Protein AF-A0A5C3QA42-F1 (afdb_monomer_lite)

Organism: NCBI:txid1884261

Radius of gyration: 14.43 Å; chains: 1; bounding box: 43×26×42 Å

Secondary structure (DSSP, 8-state):
---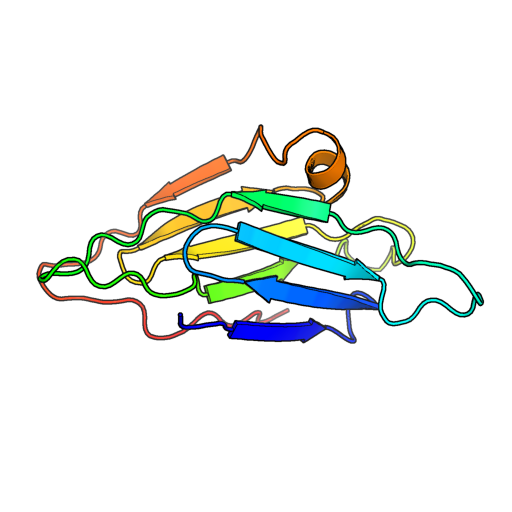EEEEETTTTEEEEE-SSEEEEEESS--SSSPPPEEEEEPPP---TTS--PPPEEEEE--TT-TTSPPEEEEE-TTSEEEEES-GGGGGGTS---EEEE--PPTT----------

InterPro domains:
  IPR015943 WD40/YVTN repeat-like-containing domain superfamily [G3DSA:2.130.10.10] (1-117)

pLDDT: mean 90.5, std 8.99, range [61.47, 98.06]

Sequence (117 aa):
DAFSGEIDAGTGFALVASANTCFVWQHAQAVRGVPTCYIFSCPPSYLSGGQQEPPFHKLVPYGSNRKREPGLVLLSVSGQVRFWDGIGIGLAGGEHYTSSELKLADEELVTGLIRCD

Foldseek 3Di:
DDKDWDQDPVLQKIWMWALFKIWIWRNNDPDDDDTDIFIATADHADDDPPDRGTWAKDWADPPPPSVFATKIWTAHQQFKIWIDRGSPCSVVVHPDTDIDGDPADPPHTDPHDDDDD

Structure (mmCIF, N/CA/C/O backbone):
data_AF-A0A5C3QA42-F1
#
_entry.id   AF-A0A5C3QA42-F1
#
loop_
_atom_site.group_PDB
_atom_site.id
_atom_site.type_symbol
_atom_site.label_atom_id
_atom_site.label_alt_id
_atom_site.label_comp_id
_atom_site.label_asym_id
_atom_site.label_entity_id
_atom_site.label_seq_id
_atom_site.pdbx_PDB_ins_code
_atom_site.Cartn_x
_atom_site.Cartn_y
_atom_site.Cartn_z
_atom_site.occupancy
_atom_site.B_iso_or_equiv
_atom_site.auth_seq_id
_atom_site.auth_comp_id
_atom_site.auth_asym_id
_atom_site.auth_atom_id
_atom_site.pdbx_PDB_model_num
ATOM 1 N N . ASP A 1 1 ? 7.383 1.153 17.162 1.00 63.56 1 ASP A N 1
ATOM 2 C CA . ASP A 1 1 ? 6.798 1.229 15.814 1.00 63.56 1 ASP A CA 1
ATOM 3 C C . ASP A 1 1 ? 6.528 -0.146 15.259 1.00 63.56 1 ASP A C 1
ATOM 5 O O . ASP A 1 1 ? 7.430 -0.978 15.228 1.00 63.56 1 ASP A O 1
ATOM 9 N N . ALA A 1 2 ? 5.272 -0.383 14.887 1.00 89.56 2 ALA A N 1
ATOM 10 C CA . ALA A 1 2 ? 4.846 -1.590 14.199 1.00 89.56 2 ALA A CA 1
ATOM 11 C C . ALA A 1 2 ? 5.009 -1.401 12.684 1.00 89.56 2 ALA A C 1
ATOM 13 O O . ALA A 1 2 ? 4.720 -0.331 12.144 1.00 89.56 2 ALA A O 1
ATOM 14 N N . PHE A 1 3 ? 5.481 -2.449 12.015 1.00 95.12 3 PHE A N 1
ATOM 15 C CA . PHE A 1 3 ? 5.643 -2.494 10.567 1.00 95.12 3 PHE A CA 1
ATOM 16 C C . PHE A 1 3 ? 5.057 -3.795 10.032 1.00 95.12 3 PHE A C 1
ATOM 18 O O . PHE A 1 3 ? 5.185 -4.844 10.665 1.00 95.12 3 PHE A O 1
ATOM 25 N N . SER A 1 4 ? 4.471 -3.731 8.844 1.00 96.50 4 SER A N 1
ATOM 26 C CA . SER A 1 4 ? 4.091 -4.896 8.049 1.00 96.50 4 SER A CA 1
ATOM 27 C C . SER A 1 4 ? 4.827 -4.863 6.712 1.00 96.50 4 SER A C 1
ATOM 29 O O . SER A 1 4 ? 5.317 -3.818 6.283 1.00 96.50 4 SER A O 1
ATOM 31 N N . GLY A 1 5 ? 4.941 -6.007 6.047 1.00 96.56 5 GLY A N 1
ATOM 32 C CA . GLY A 1 5 ? 5.562 -6.075 4.732 1.00 96.56 5 GLY A CA 1
ATOM 33 C C . GLY A 1 5 ? 5.145 -7.315 3.964 1.00 96.56 5 GLY A C 1
ATOM 34 O O . GLY A 1 5 ? 4.623 -8.274 4.533 1.00 96.56 5 GLY A O 1
ATOM 35 N N . GLU A 1 6 ? 5.376 -7.284 2.658 1.00 95.88 6 GLU A N 1
ATOM 36 C CA . GLU A 1 6 ? 5.011 -8.362 1.745 1.00 95.88 6 GLU A CA 1
ATOM 37 C C . GLU A 1 6 ? 5.948 -8.378 0.535 1.00 95.88 6 GLU A C 1
ATOM 39 O O . GLU A 1 6 ? 6.364 -7.332 0.033 1.00 95.88 6 GLU A O 1
ATOM 44 N N . ILE A 1 7 ? 6.262 -9.581 0.053 1.00 95.44 7 ILE A N 1
ATOM 45 C CA . ILE A 1 7 ? 6.912 -9.803 -1.239 1.00 95.44 7 ILE A CA 1
ATOM 46 C C . ILE A 1 7 ? 5.855 -10.405 -2.161 1.00 95.44 7 ILE A C 1
ATOM 48 O O . ILE A 1 7 ? 5.458 -11.555 -1.980 1.00 95.44 7 ILE A O 1
ATOM 52 N N . ASP A 1 8 ? 5.410 -9.647 -3.161 1.00 93.25 8 ASP A N 1
ATOM 53 C CA . ASP A 1 8 ? 4.443 -10.124 -4.146 1.00 93.25 8 ASP A CA 1
ATOM 54 C C . ASP A 1 8 ? 5.176 -10.618 -5.396 1.00 93.25 8 ASP A C 1
ATOM 56 O O . ASP A 1 8 ? 5.514 -9.864 -6.313 1.00 93.25 8 ASP A O 1
ATOM 60 N N . ALA A 1 9 ? 5.424 -11.926 -5.443 1.00 89.75 9 ALA A N 1
ATOM 61 C CA . ALA A 1 9 ? 6.050 -12.576 -6.592 1.00 89.75 9 ALA A CA 1
ATOM 62 C C . ALA A 1 9 ? 5.195 -12.498 -7.875 1.00 89.75 9 ALA A C 1
ATOM 64 O O . ALA A 1 9 ? 5.738 -12.617 -8.976 1.00 89.75 9 ALA A O 1
ATOM 65 N N . GLY A 1 10 ? 3.878 -12.284 -7.755 1.00 89.06 10 GLY A N 1
ATOM 66 C CA . GLY A 1 10 ? 2.976 -12.138 -8.898 1.00 89.06 10 GLY A CA 1
ATOM 67 C C . GLY A 1 10 ? 3.239 -10.849 -9.674 1.00 89.06 10 GLY A C 1
ATOM 68 O O . GLY A 1 10 ? 3.288 -10.868 -10.906 1.00 89.06 10 GLY A O 1
ATOM 69 N N . THR A 1 11 ? 3.481 -9.749 -8.957 1.00 91.00 11 THR A 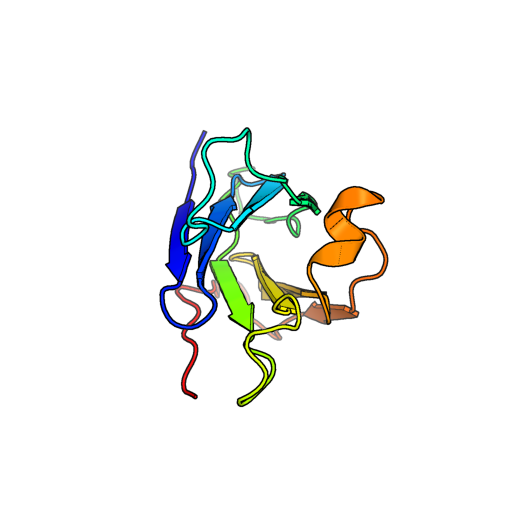N 1
ATOM 70 C CA . THR A 1 11 ? 3.805 -8.441 -9.549 1.00 91.00 11 THR A CA 1
ATOM 71 C C . THR A 1 11 ? 5.312 -8.201 -9.686 1.00 91.00 11 THR A C 1
ATOM 73 O O . THR A 1 11 ? 5.725 -7.418 -10.537 1.00 91.00 11 THR A O 1
ATOM 76 N N . GLY A 1 12 ? 6.151 -8.890 -8.904 1.00 91.56 12 GLY A N 1
ATOM 77 C CA . GLY A 1 12 ? 7.608 -8.690 -8.871 1.00 91.56 12 GLY A CA 1
ATOM 78 C C . GLY A 1 12 ? 8.051 -7.522 -7.981 1.00 91.56 12 GLY A C 1
ATOM 79 O O . GLY A 1 12 ? 9.217 -7.113 -8.020 1.00 91.56 12 GLY A O 1
ATOM 80 N N . PHE A 1 13 ? 7.136 -6.997 -7.168 1.00 94.12 13 PHE A N 1
ATOM 81 C CA . PHE A 1 13 ? 7.365 -5.893 -6.241 1.00 94.12 13 PHE A CA 1
ATOM 82 C C . PHE A 1 13 ? 7.347 -6.393 -4.795 1.00 94.12 13 PHE A C 1
ATOM 84 O O . PHE A 1 13 ? 6.905 -7.500 -4.495 1.00 94.12 13 PHE A O 1
ATOM 91 N N . ALA A 1 14 ? 7.916 -5.599 -3.906 1.00 95.69 14 ALA A N 1
ATOM 92 C CA . ALA A 1 14 ? 7.848 -5.788 -2.470 1.00 95.69 14 ALA A CA 1
ATOM 93 C C . ALA A 1 14 ? 7.463 -4.462 -1.823 1.00 95.69 14 ALA A C 1
ATOM 95 O O . ALA A 1 14 ? 7.625 -3.396 -2.426 1.00 95.69 14 ALA A O 1
ATOM 96 N N . LEU A 1 15 ? 6.936 -4.542 -0.608 1.00 97.50 15 LEU A N 1
ATOM 97 C CA . LEU A 1 15 ? 6.560 -3.368 0.154 1.00 97.50 15 LEU A CA 1
ATOM 98 C C . LEU A 1 15 ? 6.769 -3.553 1.654 1.00 97.50 15 LEU A C 1
ATOM 100 O O . LEU A 1 15 ? 6.810 -4.673 2.165 1.00 97.50 15 LEU A O 1
ATOM 104 N N . VAL A 1 16 ? 6.883 -2.424 2.345 1.00 98.00 16 VAL A N 1
ATOM 105 C CA . VAL A 1 16 ? 6.840 -2.300 3.804 1.00 98.00 16 VAL A CA 1
ATOM 106 C C . VAL A 1 16 ? 5.954 -1.112 4.148 1.00 98.00 16 VAL A C 1
ATOM 108 O O . VAL A 1 16 ? 6.068 -0.057 3.527 1.00 98.00 16 VAL A O 1
ATOM 111 N N . ALA A 1 17 ? 5.088 -1.261 5.143 1.00 97.75 17 ALA A N 1
ATOM 112 C CA . ALA A 1 17 ? 4.251 -0.191 5.657 1.00 97.75 17 ALA A CA 1
ATOM 113 C C . ALA A 1 17 ? 4.469 0.007 7.157 1.00 97.75 17 ALA A C 1
ATOM 115 O O . ALA A 1 17 ? 4.534 -0.949 7.926 1.00 97.75 17 ALA A O 1
ATOM 116 N N . SER A 1 18 ? 4.563 1.269 7.561 1.00 95.94 18 SER A N 1
ATOM 117 C CA . SER A 1 18 ? 4.292 1.718 8.924 1.00 95.94 18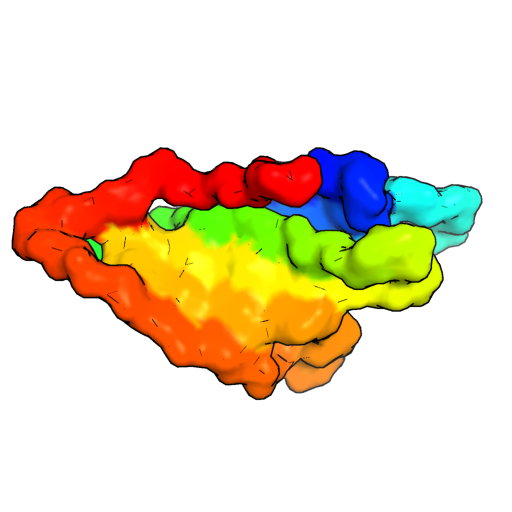 SER A CA 1
ATOM 118 C C . SER A 1 18 ? 2.860 2.250 9.002 1.00 95.94 18 SER A C 1
ATOM 120 O O . SER A 1 18 ? 2.137 2.276 8.003 1.00 95.94 18 SER A O 1
ATOM 122 N N . ALA A 1 19 ? 2.457 2.758 10.163 1.00 94.50 19 ALA A N 1
ATOM 123 C CA . ALA A 1 19 ? 1.179 3.450 10.302 1.00 94.50 19 ALA A CA 1
ATOM 124 C C . ALA A 1 19 ? 1.023 4.702 9.417 1.00 94.50 19 ALA A C 1
ATOM 126 O O . ALA A 1 19 ? -0.100 5.106 9.134 1.00 94.50 19 ALA A O 1
ATOM 127 N N . ASN A 1 20 ? 2.128 5.315 8.974 1.00 94.44 20 ASN A N 1
ATOM 128 C CA . ASN A 1 20 ? 2.097 6.602 8.269 1.00 94.44 20 ASN A CA 1
ATOM 129 C C . ASN A 1 20 ? 2.586 6.508 6.823 1.00 94.44 20 ASN A C 1
ATOM 131 O O . ASN A 1 20 ? 2.160 7.297 5.977 1.00 94.44 20 ASN A O 1
ATOM 135 N N . THR A 1 21 ? 3.484 5.568 6.528 1.00 96.69 21 THR A N 1
ATOM 136 C CA . THR A 1 21 ? 4.149 5.503 5.226 1.00 96.69 21 THR A CA 1
ATOM 137 C C . THR A 1 21 ? 4.228 4.076 4.717 1.00 96.69 21 THR A C 1
ATOM 139 O O . THR A 1 21 ? 4.650 3.177 5.443 1.00 96.69 21 THR A O 1
ATOM 142 N N . CYS A 1 22 ? 3.879 3.886 3.447 1.00 97.81 22 CYS A N 1
ATOM 143 C CA . CYS A 1 22 ? 4.119 2.656 2.710 1.00 97.81 22 CYS A CA 1
ATOM 144 C C . CYS A 1 22 ? 5.200 2.894 1.653 1.00 97.81 22 CYS A C 1
ATOM 146 O O . CYS A 1 22 ? 5.117 3.834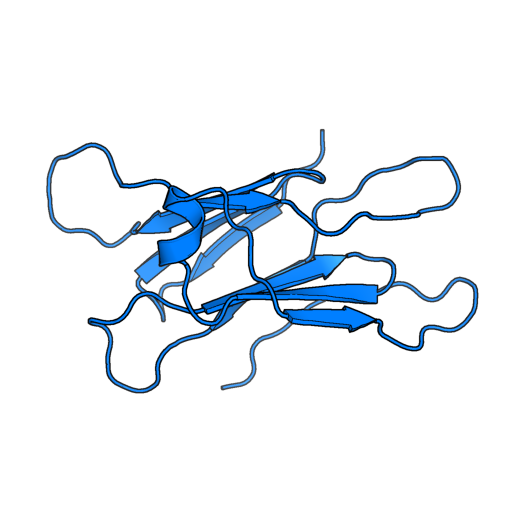 0.863 1.00 97.81 22 CYS A O 1
ATOM 148 N N . PHE A 1 23 ? 6.212 2.036 1.662 1.00 97.62 23 PHE A N 1
ATOM 149 C CA . PHE A 1 23 ? 7.311 2.008 0.710 1.00 97.62 23 PHE A CA 1
ATOM 150 C C . PHE A 1 23 ? 7.134 0.799 -0.193 1.00 97.62 23 PHE A C 1
ATOM 152 O O . PHE A 1 23 ? 6.975 -0.314 0.305 1.00 97.62 23 PHE A O 1
ATOM 159 N N . VAL A 1 24 ? 7.200 1.003 -1.503 1.00 97.38 24 VAL A N 1
ATOM 160 C CA . VAL A 1 24 ? 7.093 -0.059 -2.509 1.00 97.38 24 VAL A CA 1
ATOM 161 C C . VAL A 1 24 ? 8.327 -0.003 -3.401 1.00 97.38 24 VAL A C 1
ATOM 163 O O . VAL A 1 24 ? 8.775 1.080 -3.765 1.00 97.38 24 VAL A O 1
ATOM 166 N N . TRP A 1 25 ? 8.893 -1.148 -3.773 1.00 94.81 25 TRP A N 1
ATOM 167 C CA . TRP A 1 25 ? 10.011 -1.220 -4.717 1.00 94.81 25 TRP A CA 1
ATOM 168 C C . TRP A 1 25 ? 9.956 -2.505 -5.540 1.00 94.81 25 TRP A C 1
ATOM 170 O O . TRP A 1 25 ? 9.353 -3.503 -5.141 1.00 94.81 25 TRP A O 1
ATOM 180 N N . GLN A 1 26 ? 10.593 -2.503 -6.708 1.00 92.12 26 GLN A N 1
ATOM 181 C CA . GLN A 1 26 ? 10.731 -3.717 -7.508 1.00 92.12 26 GLN A CA 1
ATOM 182 C C . GLN A 1 26 ? 11.822 -4.605 -6.893 1.00 92.12 26 GLN A C 1
ATOM 184 O O . GLN A 1 26 ? 12.992 -4.229 -6.889 1.00 92.12 26 GLN A O 1
ATOM 189 N N . HIS A 1 27 ? 11.461 -5.784 -6.376 1.00 86.94 27 HIS A N 1
ATOM 190 C CA . HIS A 1 27 ? 12.436 -6.701 -5.765 1.00 86.94 27 HIS A CA 1
ATOM 191 C C . HIS A 1 27 ? 13.055 -7.657 -6.795 1.00 86.94 27 HIS A C 1
ATOM 193 O O . HIS A 1 27 ? 14.203 -8.065 -6.654 1.00 86.94 27 HIS A O 1
ATOM 199 N N . ALA A 1 28 ? 12.303 -8.007 -7.844 1.00 78.88 28 ALA A N 1
ATOM 200 C CA . ALA A 1 28 ? 12.692 -9.014 -8.833 1.00 78.88 28 ALA A CA 1
ATOM 201 C C . ALA A 1 28 ? 13.565 -8.456 -9.979 1.00 78.88 28 ALA A C 1
ATOM 203 O O . ALA A 1 28 ? 13.647 -9.054 -11.053 1.00 78.88 28 ALA A O 1
ATOM 204 N N . GLN A 1 29 ? 14.181 -7.282 -9.805 1.00 71.62 29 GLN A N 1
ATOM 205 C CA . GLN A 1 29 ? 14.936 -6.629 -10.872 1.00 71.62 29 GLN A CA 1
ATOM 206 C C . GLN A 1 29 ? 16.330 -7.262 -11.031 1.00 71.62 29 GLN A C 1
ATOM 208 O O . GLN A 1 29 ? 17.089 -7.387 -10.075 1.00 71.62 29 GLN A O 1
ATOM 213 N N . ALA A 1 30 ? 16.688 -7.641 -12.262 1.00 63.72 30 ALA A N 1
ATOM 214 C CA . ALA A 1 30 ? 17.942 -8.334 -12.581 1.00 63.72 30 ALA A CA 1
ATOM 215 C C . ALA A 1 30 ? 19.203 -7.433 -12.589 1.00 63.72 30 ALA A C 1
ATOM 217 O O . ALA A 1 30 ? 20.285 -7.897 -12.951 1.00 63.72 30 ALA A O 1
ATOM 218 N N . VAL A 1 31 ? 19.095 -6.145 -12.233 1.00 61.47 31 VAL A N 1
ATOM 219 C CA . VAL A 1 31 ? 20.163 -5.148 -12.431 1.00 61.47 31 VAL A CA 1
ATOM 220 C C . VAL A 1 31 ? 20.807 -4.733 -11.105 1.00 61.47 31 VAL A C 1
ATOM 222 O O . VAL A 1 31 ? 20.127 -4.445 -10.127 1.00 61.47 31 VAL A O 1
ATOM 225 N N . ARG A 1 32 ? 22.147 -4.668 -11.091 1.00 61.97 32 ARG A N 1
ATOM 226 C CA . ARG A 1 32 ? 22.973 -4.160 -9.983 1.00 61.97 32 ARG A CA 1
ATOM 227 C C . ARG A 1 32 ? 22.821 -2.632 -9.874 1.00 61.97 32 ARG A C 1
ATOM 229 O O . ARG A 1 32 ? 23.573 -1.901 -10.510 1.00 61.97 32 ARG A O 1
ATOM 236 N N . GLY A 1 33 ? 21.845 -2.151 -9.108 1.00 71.81 33 GLY A N 1
ATOM 237 C CA . GLY A 1 33 ? 21.605 -0.723 -8.864 1.00 71.81 33 GLY A CA 1
ATOM 238 C C . GLY A 1 33 ? 20.754 -0.483 -7.614 1.00 71.81 33 GLY A C 1
ATOM 239 O O . GLY A 1 33 ? 20.260 -1.434 -7.012 1.00 71.81 33 GLY A O 1
ATOM 240 N N . VAL A 1 34 ? 20.601 0.782 -7.208 1.00 80.94 34 VAL A N 1
ATOM 241 C CA . VAL A 1 34 ? 19.682 1.156 -6.119 1.00 80.94 34 VAL A CA 1
ATOM 242 C C . VAL A 1 34 ? 18.250 1.084 -6.660 1.00 80.94 34 VAL A C 1
ATOM 244 O O . VAL A 1 34 ? 17.972 1.744 -7.664 1.00 80.94 34 VAL A O 1
ATOM 247 N N . PRO A 1 35 ? 17.348 0.296 -6.051 1.00 85.25 35 PRO A N 1
ATOM 248 C CA . PRO A 1 35 ? 15.983 0.172 -6.539 1.00 85.25 35 PRO A CA 1
ATOM 249 C C . PRO A 1 35 ? 15.215 1.485 -6.363 1.00 85.25 35 PRO A C 1
ATOM 251 O O . PRO A 1 35 ? 15.368 2.188 -5.362 1.00 85.25 35 PRO A O 1
ATOM 254 N N . THR A 1 36 ? 14.348 1.794 -7.326 1.00 91.56 36 THR A N 1
ATOM 255 C CA . THR A 1 36 ? 13.380 2.886 -7.203 1.00 91.56 36 THR A CA 1
ATOM 256 C C . THR A 1 36 ? 12.399 2.577 -6.074 1.00 91.56 36 THR A C 1
ATOM 258 O O . THR A 1 36 ? 11.806 1.497 -6.044 1.00 91.56 36 THR A O 1
ATOM 261 N N . CYS A 1 37 ? 12.233 3.530 -5.157 1.00 94.38 37 CYS A N 1
ATOM 262 C CA . CYS A 1 37 ? 11.321 3.429 -4.025 1.00 94.38 37 CYS A CA 1
ATOM 263 C C . CYS A 1 37 ? 10.154 4.404 -4.214 1.00 94.38 37 CYS A C 1
ATOM 265 O O . CYS A 1 37 ? 10.359 5.614 -4.300 1.00 94.38 37 CYS A O 1
ATOM 267 N N . TYR A 1 38 ? 8.943 3.861 -4.290 1.00 96.88 38 TYR A N 1
ATOM 268 C CA . TYR A 1 38 ? 7.688 4.597 -4.396 1.00 96.88 38 TYR A CA 1
ATOM 269 C C . TYR A 1 38 ? 7.110 4.774 -2.990 1.00 96.88 38 TYR A C 1
ATOM 271 O O . TYR A 1 38 ? 7.075 3.813 -2.218 1.00 96.88 38 TYR A O 1
ATOM 279 N N . ILE A 1 39 ? 6.674 5.988 -2.650 1.00 97.81 39 ILE A N 1
ATOM 280 C CA . ILE A 1 39 ? 6.296 6.354 -1.281 1.00 97.81 39 ILE A CA 1
ATOM 281 C C . ILE A 1 39 ? 4.836 6.805 -1.256 1.00 97.81 39 ILE A C 1
ATOM 283 O O . ILE A 1 39 ? 4.427 7.648 -2.051 1.00 97.81 39 ILE A O 1
ATOM 287 N N . PHE A 1 40 ? 4.061 6.257 -0.322 1.00 97.94 40 PHE A N 1
ATOM 288 C CA . PHE A 1 40 ? 2.633 6.538 -0.173 1.00 97.94 40 PHE A CA 1
ATOM 289 C C . PHE A 1 40 ? 2.281 6.870 1.270 1.00 97.94 40 PHE A C 1
ATOM 291 O O . PHE A 1 40 ? 2.863 6.314 2.205 1.00 97.94 40 PHE A O 1
ATOM 298 N N . SER A 1 41 ? 1.286 7.738 1.449 1.00 96.38 41 SER A N 1
ATOM 299 C CA . SER A 1 41 ? 0.711 8.026 2.760 1.00 96.38 41 SER A CA 1
ATOM 300 C C . SER A 1 41 ? -0.314 6.956 3.148 1.00 96.38 41 SER A C 1
ATOM 302 O O . SER A 1 41 ? -1.260 6.663 2.407 1.00 96.38 41 SER A O 1
ATOM 304 N N . CYS A 1 42 ? -0.138 6.368 4.329 1.00 96.12 42 CYS A N 1
ATOM 305 C CA . CYS A 1 42 ? -1.067 5.371 4.849 1.00 96.12 42 CYS A CA 1
ATOM 306 C C . CYS A 1 42 ? -2.395 6.020 5.280 1.00 96.12 42 CYS A C 1
ATOM 308 O O . CYS A 1 42 ? -2.409 7.175 5.723 1.00 96.12 42 CYS A O 1
ATOM 310 N N . PRO A 1 43 ? -3.526 5.304 5.152 1.00 95.12 43 PRO A N 1
ATOM 311 C CA . PRO A 1 43 ? -4.783 5.752 5.734 1.00 95.12 43 PRO A CA 1
ATOM 312 C C . PRO A 1 43 ? -4.659 5.837 7.265 1.00 95.12 43 PRO A C 1
ATOM 314 O O . PRO A 1 43 ? -4.078 4.933 7.868 1.00 95.12 43 PRO A O 1
ATOM 317 N N . PRO A 1 44 ? -5.198 6.881 7.920 1.00 89.25 44 PRO A N 1
ATOM 318 C CA . PRO A 1 44 ? -5.237 6.944 9.370 1.00 89.25 44 PRO A CA 1
ATOM 319 C C . PRO A 1 44 ? -5.968 5.740 9.970 1.00 89.25 44 PRO A C 1
ATOM 321 O O . PRO A 1 44 ? -7.014 5.299 9.488 1.00 89.25 44 PRO A O 1
ATOM 324 N N . SER A 1 45 ? -5.404 5.246 11.066 1.00 84.06 45 SER A N 1
ATOM 325 C CA . SER A 1 45 ? -6.001 4.245 11.940 1.00 84.06 45 SER A CA 1
ATOM 326 C C . SER A 1 45 ? -6.492 4.946 13.203 1.00 84.06 45 SER A C 1
ATOM 328 O O . SER A 1 45 ? -5.679 5.395 14.011 1.00 84.06 45 SER A O 1
ATOM 330 N N . TYR A 1 46 ? -7.809 5.064 13.372 1.00 77.31 46 TYR A N 1
ATOM 331 C CA . TYR A 1 46 ? -8.417 5.663 14.564 1.00 77.31 46 TYR A CA 1
ATOM 332 C C . TYR A 1 46 ? -8.815 4.569 15.558 1.00 77.31 46 TYR A C 1
ATOM 334 O O . TYR A 1 46 ? -9.990 4.244 15.695 1.00 77.31 46 TYR A O 1
ATOM 342 N N . LEU A 1 47 ? -7.830 3.970 16.230 1.00 80.25 47 LEU A N 1
ATOM 343 C CA . LEU A 1 47 ? -8.099 3.023 17.313 1.00 80.25 47 LEU A CA 1
ATOM 344 C C . LEU A 1 47 ? -8.270 3.745 18.652 1.00 80.25 47 LEU A C 1
ATOM 346 O O . LEU A 1 47 ? -7.571 4.717 18.965 1.00 80.25 47 LEU A O 1
ATOM 350 N N . SER A 1 48 ? -9.168 3.211 19.477 1.00 72.75 48 SER A N 1
ATOM 351 C CA . SER A 1 48 ? -9.322 3.578 20.883 1.00 72.75 48 SER A CA 1
ATOM 352 C C . SER A 1 48 ? -7.971 3.475 21.599 1.00 72.75 48 SER A C 1
ATOM 354 O O . SER A 1 48 ? -7.328 2.430 21.570 1.00 72.75 48 SER A O 1
ATOM 356 N N . GLY A 1 49 ? -7.516 4.558 22.235 1.00 73.94 49 GLY A N 1
ATOM 357 C CA . GLY A 1 49 ? -6.230 4.585 22.949 1.00 73.94 49 GLY A CA 1
ATOM 358 C C . GLY A 1 49 ? -5.041 5.133 22.152 1.00 73.94 49 GLY A C 1
ATOM 359 O O . GLY A 1 49 ? -3.921 5.106 22.654 1.00 73.94 49 GLY A O 1
ATOM 360 N N . GLY A 1 50 ? -5.262 5.662 20.942 1.00 74.38 50 GLY A N 1
ATOM 361 C CA . GLY A 1 50 ? -4.226 6.362 20.168 1.00 74.38 50 GLY A CA 1
ATOM 362 C C . GLY A 1 50 ? -3.164 5.444 19.556 1.00 74.38 50 GLY A C 1
ATOM 363 O O . GLY A 1 50 ? -2.142 5.929 19.072 1.00 74.38 50 GLY A O 1
ATOM 364 N N . GLN A 1 51 ? -3.394 4.128 19.574 1.00 79.38 51 GLN A N 1
ATOM 365 C CA . GLN A 1 51 ? -2.528 3.164 18.904 1.00 79.38 51 GLN A CA 1
ATOM 366 C C . GLN A 1 51 ? -2.640 3.318 17.386 1.00 79.38 51 GLN A C 1
ATOM 368 O O . GLN A 1 51 ? -3.734 3.405 16.825 1.00 79.38 51 GLN A O 1
ATOM 373 N N . GLN A 1 52 ? -1.488 3.340 16.723 1.00 85.94 52 GLN A N 1
ATOM 374 C CA . GLN A 1 52 ? -1.391 3.414 15.276 1.00 85.94 52 GLN A CA 1
ATOM 375 C C . GLN A 1 52 ? -0.856 2.085 14.738 1.00 85.94 52 GLN A C 1
ATOM 377 O O . GLN A 1 52 ? 0.292 1.727 15.000 1.00 85.94 52 GLN A O 1
ATOM 382 N N . GLU A 1 53 ? -1.687 1.373 13.984 1.00 92.06 53 GLU A N 1
ATOM 383 C CA . GLU A 1 53 ? -1.323 0.112 13.334 1.00 92.06 53 GLU A CA 1
ATOM 384 C C . GLU A 1 53 ? -0.981 0.357 11.855 1.00 92.06 53 GLU A C 1
ATOM 386 O O . GLU A 1 53 ? -1.596 1.225 11.221 1.00 92.06 53 GLU A O 1
ATOM 391 N N . PRO A 1 54 ? -0.007 -0.374 11.278 1.00 95.50 54 PRO A N 1
ATOM 392 C CA . PRO A 1 54 ? 0.225 -0.337 9.841 1.00 95.50 54 PRO A CA 1
ATOM 393 C C . PRO A 1 54 ? -1.029 -0.822 9.095 1.00 95.50 54 PRO A C 1
ATOM 395 O O . PRO A 1 54 ? -1.733 -1.714 9.576 1.00 95.50 54 PRO A O 1
ATOM 398 N N . PRO A 1 55 ? -1.338 -0.255 7.917 1.00 97.00 55 PRO A N 1
ATOM 399 C CA . PRO A 1 55 ? -2.478 -0.706 7.141 1.00 97.00 55 PRO A CA 1
ATOM 400 C C . PRO A 1 55 ? -2.230 -2.112 6.592 1.00 97.00 55 PRO A C 1
ATOM 402 O O . PRO A 1 55 ? -1.105 -2.491 6.259 1.00 97.00 55 PRO A O 1
ATOM 405 N N . PHE A 1 56 ? -3.310 -2.852 6.372 1.00 97.81 56 PHE A N 1
ATOM 406 C CA . PHE A 1 56 ? -3.265 -3.969 5.446 1.00 97.81 56 PHE A CA 1
ATOM 407 C C . PHE A 1 56 ? -2.961 -3.451 4.041 1.00 97.81 56 PHE A C 1
ATOM 409 O O . PHE A 1 56 ? -3.450 -2.403 3.621 1.00 97.81 56 PHE A O 1
ATOM 416 N N . HIS A 1 57 ? -2.164 -4.207 3.301 1.00 98.06 57 HIS A N 1
ATOM 417 C CA . HIS A 1 57 ? -1.665 -3.813 1.991 1.00 98.06 57 HIS A CA 1
ATOM 418 C C . HIS A 1 57 ? -1.798 -4.958 0.988 1.00 98.06 57 HIS A C 1
ATOM 420 O O . HIS A 1 57 ? -1.569 -6.126 1.332 1.00 98.06 57 HIS A O 1
ATOM 426 N N . LYS A 1 58 ? -2.153 -4.626 -0.258 1.00 97.56 58 LYS A N 1
ATOM 427 C CA . LYS A 1 58 ? -2.072 -5.536 -1.407 1.00 97.56 58 LYS A CA 1
ATOM 428 C C . LYS A 1 58 ? -1.683 -4.786 -2.674 1.00 97.56 58 LYS A C 1
ATOM 430 O O . LYS A 1 58 ? -2.187 -3.698 -2.945 1.00 97.56 58 LYS A O 1
ATOM 435 N N . LEU A 1 59 ? -0.816 -5.407 -3.467 1.00 96.81 59 LEU A N 1
ATOM 436 C CA . LEU A 1 59 ? -0.514 -4.967 -4.825 1.00 96.81 59 LEU A CA 1
ATOM 437 C C . LEU A 1 59 ? -1.522 -5.576 -5.798 1.00 96.81 59 LEU A C 1
ATOM 439 O O . LEU A 1 59 ? -1.890 -6.747 -5.678 1.00 96.81 59 LEU A O 1
ATOM 443 N N . VAL A 1 60 ? -1.972 -4.779 -6.763 1.00 95.00 60 VAL A N 1
ATOM 444 C CA . VAL A 1 60 ? -2.985 -5.178 -7.746 1.00 95.00 60 VAL A CA 1
ATOM 445 C C . VAL A 1 60 ? -2.313 -5.345 -9.112 1.00 95.00 60 VAL A C 1
ATOM 447 O O . VAL A 1 60 ? -1.810 -4.363 -9.663 1.00 95.00 60 VAL A O 1
ATOM 450 N N . PRO A 1 61 ? -2.249 -6.566 -9.670 1.00 92.19 61 PRO A N 1
ATOM 451 C CA . PRO A 1 61 ? -1.587 -6.804 -10.943 1.00 92.19 61 PRO A CA 1
ATOM 452 C C . PRO A 1 61 ? -2.396 -6.231 -12.112 1.00 92.19 61 PRO A C 1
ATOM 454 O O . PRO A 1 61 ? -3.623 -6.301 -12.151 1.00 92.19 61 PRO A O 1
ATOM 457 N N . TYR A 1 62 ? -1.697 -5.731 -13.131 1.00 83.94 62 TYR A N 1
ATOM 458 C CA . TYR A 1 62 ? -2.313 -5.308 -14.391 1.00 83.94 62 TYR A CA 1
ATOM 459 C C . TYR A 1 62 ? -2.433 -6.461 -15.388 1.00 83.94 62 TYR A C 1
ATOM 461 O O . TYR A 1 62 ? -1.755 -6.496 -16.419 1.00 83.94 62 TYR A O 1
ATOM 469 N N . GLY A 1 63 ? -3.315 -7.413 -15.074 1.00 76.19 63 GLY A N 1
ATOM 470 C CA . GLY A 1 63 ? -3.583 -8.579 -15.916 1.00 76.19 63 GLY A CA 1
ATOM 471 C C . GLY A 1 63 ? -2.298 -9.299 -16.345 1.00 76.19 63 GLY A C 1
ATOM 472 O O . GLY A 1 63 ? -1.361 -9.456 -15.565 1.00 76.19 63 GLY A O 1
ATOM 473 N N . SER A 1 64 ? -2.218 -9.712 -17.612 1.00 73.00 64 SER A N 1
ATOM 474 C CA . SER A 1 64 ? -1.036 -10.398 -18.156 1.00 73.00 64 SER A CA 1
ATOM 475 C C . SER A 1 64 ? 0.142 -9.464 -18.477 1.00 73.00 64 SER A C 1
ATOM 477 O O . SER A 1 64 ? 1.244 -9.938 -18.769 1.00 73.00 64 SER A O 1
ATOM 479 N N . ASN A 1 65 ? -0.047 -8.141 -18.420 1.00 73.25 65 ASN A N 1
ATOM 480 C CA . ASN A 1 65 ? 0.981 -7.178 -18.799 1.00 73.25 65 ASN A CA 1
ATOM 481 C C . ASN A 1 65 ? 1.906 -6.832 -17.623 1.00 73.25 65 ASN A C 1
ATOM 483 O O . ASN A 1 65 ? 1.804 -5.769 -17.013 1.00 73.25 65 ASN A O 1
ATOM 487 N N . ARG A 1 66 ? 2.894 -7.698 -17.381 1.00 70.44 66 ARG A N 1
ATOM 488 C CA . ARG A 1 66 ? 3.939 -7.506 -16.356 1.00 70.44 66 ARG A CA 1
ATOM 489 C C . ARG A 1 66 ? 4.869 -6.304 -16.587 1.00 70.44 66 ARG A C 1
ATOM 491 O O . ARG A 1 66 ? 5.745 -6.060 -15.766 1.00 70.44 66 ARG A O 1
ATOM 498 N N . LYS A 1 67 ? 4.740 -5.580 -17.707 1.00 74.69 67 LYS A N 1
ATOM 499 C CA . LYS 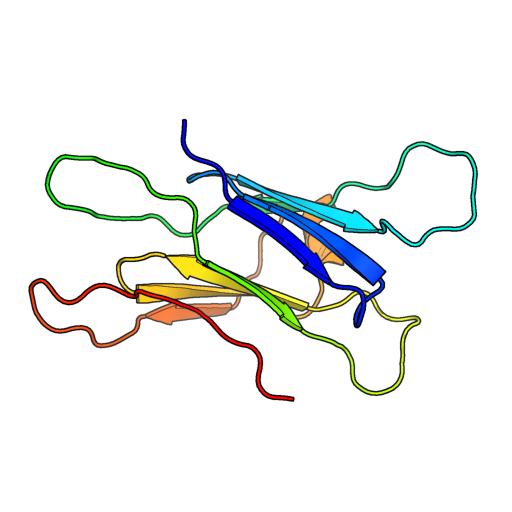A 1 67 ? 5.538 -4.369 -17.974 1.00 74.69 67 LYS A CA 1
ATOM 500 C C . LYS A 1 67 ? 4.947 -3.118 -17.328 1.00 74.69 67 LYS A C 1
ATOM 502 O O . LYS A 1 67 ? 5.639 -2.108 -17.260 1.00 74.69 67 LYS A O 1
ATOM 507 N N . ARG A 1 68 ? 3.680 -3.161 -16.907 1.00 84.31 68 ARG A N 1
ATOM 508 C CA . ARG A 1 68 ? 3.032 -2.045 -16.219 1.00 84.31 68 ARG A CA 1
ATOM 509 C C . ARG A 1 68 ? 3.223 -2.190 -14.712 1.00 84.31 68 ARG A C 1
ATOM 511 O O . ARG A 1 68 ? 3.069 -3.280 -14.170 1.00 84.31 68 ARG A O 1
ATOM 518 N N . GLU A 1 69 ? 3.542 -1.081 -14.059 1.00 90.38 69 GLU A N 1
ATOM 519 C CA . GLU A 1 69 ? 3.597 -0.985 -12.600 1.00 90.38 69 GLU A CA 1
ATOM 520 C C . GLU A 1 69 ? 2.243 -1.368 -11.978 1.00 90.38 69 GLU A C 1
ATOM 522 O O . GLU A 1 69 ? 1.215 -0.918 -12.494 1.00 90.38 69 GLU A O 1
ATOM 527 N N . PRO A 1 70 ? 2.212 -2.178 -10.903 1.00 95.06 70 PRO A N 1
ATOM 528 C CA . PRO A 1 70 ? 0.970 -2.605 -10.263 1.00 95.06 70 PRO A CA 1
ATOM 529 C C . PRO A 1 70 ? 0.226 -1.432 -9.617 1.00 95.06 70 PRO A C 1
ATOM 531 O O . PRO A 1 70 ? 0.806 -0.377 -9.355 1.00 95.06 70 PRO A O 1
ATOM 534 N N . GLY A 1 71 ? -1.056 -1.636 -9.326 1.00 96.19 71 GLY A N 1
ATOM 535 C CA . GLY A 1 71 ? -1.803 -0.790 -8.398 1.00 96.19 71 GLY A CA 1
ATOM 536 C C . GLY A 1 71 ? -1.499 -1.128 -6.940 1.00 96.19 71 GLY A C 1
ATOM 537 O O . GLY A 1 71 ? -0.855 -2.137 -6.644 1.00 96.19 71 GLY A O 1
ATOM 538 N N . LEU A 1 72 ? -1.992 -0.299 -6.024 1.00 97.81 72 LEU A N 1
ATOM 539 C CA . LEU A 1 72 ? -1.810 -0.459 -4.580 1.00 97.81 72 LEU A CA 1
ATOM 540 C C . LEU A 1 72 ? -3.131 -0.220 -3.849 1.00 97.81 72 LEU A C 1
ATOM 542 O O . LEU A 1 72 ? -3.770 0.809 -4.050 1.00 97.81 72 LEU A O 1
ATOM 546 N N . VAL A 1 73 ? -3.503 -1.146 -2.966 1.00 98.06 73 VAL A N 1
ATOM 547 C CA . VAL A 1 73 ? -4.587 -0.985 -1.989 1.00 98.06 73 VAL A CA 1
ATOM 548 C C . VAL A 1 73 ? -3.973 -0.918 -0.596 1.00 98.06 73 VAL A C 1
ATOM 550 O O . VAL A 1 73 ? -3.236 -1.829 -0.212 1.00 98.06 73 VAL A O 1
ATOM 553 N N . LEU A 1 74 ? -4.314 0.124 0.162 1.00 98.06 74 LEU A N 1
ATOM 554 C CA . LEU A 1 74 ? -4.064 0.225 1.599 1.00 98.06 74 LEU A CA 1
ATOM 555 C C . LEU A 1 74 ? -5.402 0.269 2.343 1.00 98.06 74 LEU A C 1
ATOM 557 O O . LEU A 1 74 ? -6.301 1.009 1.949 1.00 98.06 74 LEU A O 1
ATOM 561 N N . LEU A 1 75 ? -5.522 -0.497 3.421 1.00 97.81 75 LEU A N 1
ATOM 562 C CA . LEU A 1 75 ? -6.721 -0.596 4.249 1.00 97.81 75 LEU A CA 1
ATOM 563 C C . LEU A 1 75 ? -6.338 -0.466 5.722 1.00 97.81 75 LEU A C 1
ATOM 565 O O . LEU A 1 75 ? -5.614 -1.309 6.247 1.00 97.81 75 LEU A O 1
ATOM 569 N N . SER A 1 76 ? -6.815 0.576 6.399 1.00 96.06 76 SER A N 1
ATOM 570 C CA . SER A 1 76 ? -6.640 0.681 7.848 1.00 96.06 76 SER A CA 1
ATOM 571 C C . SER A 1 76 ? -7.503 -0.349 8.582 1.00 96.06 76 SER A C 1
ATOM 573 O O . SER A 1 76 ? -8.544 -0.791 8.091 1.00 96.06 76 SER A O 1
ATOM 575 N N . VAL A 1 77 ? -7.102 -0.693 9.805 1.00 94.75 77 VAL A N 1
ATOM 576 C CA . VAL A 1 77 ? -7.893 -1.541 10.715 1.00 94.75 77 VAL A CA 1
ATOM 577 C C . VAL A 1 77 ? -9.281 -0.961 11.013 1.00 94.75 77 VAL A C 1
ATOM 579 O O . VAL A 1 77 ? -10.209 -1.718 11.274 1.00 94.75 77 VAL A O 1
ATOM 582 N N . SER A 1 78 ? -9.436 0.365 10.913 1.00 93.56 78 SER A N 1
ATOM 583 C CA . SER A 1 78 ? -10.703 1.081 11.095 1.00 93.56 78 SER A CA 1
ATOM 584 C C . SER A 1 78 ? -11.546 1.177 9.817 1.00 93.56 78 SER A C 1
ATOM 586 O O . SER A 1 78 ? -12.540 1.890 9.802 1.00 93.56 78 SER A O 1
ATOM 588 N N . GLY A 1 79 ? -11.148 0.516 8.724 1.00 95.25 79 GLY A N 1
ATOM 589 C CA . GLY A 1 79 ? -11.959 0.426 7.510 1.00 95.25 79 GLY A CA 1
ATOM 590 C C . GLY A 1 79 ? -11.736 1.520 6.464 1.00 95.25 79 GLY A C 1
ATOM 591 O O . GLY A 1 79 ? -12.447 1.525 5.460 1.00 95.25 79 GLY A O 1
ATOM 592 N N . GLN A 1 80 ? -10.758 2.421 6.625 1.00 95.94 80 GLN A N 1
ATOM 593 C CA . GLN A 1 80 ? -10.440 3.385 5.568 1.00 95.94 80 GLN A CA 1
ATOM 594 C C . GLN A 1 80 ? -9.611 2.708 4.473 1.00 95.94 80 GLN A C 1
ATOM 596 O O . GLN A 1 80 ? -8.517 2.204 4.727 1.00 95.94 80 GLN A O 1
ATOM 601 N N . VAL A 1 81 ? -10.110 2.761 3.241 1.00 97.44 81 VAL A N 1
ATOM 602 C CA . VAL A 1 81 ? -9.464 2.218 2.046 1.00 97.44 81 VAL A CA 1
ATOM 603 C C . VAL A 1 81 ? -8.877 3.358 1.222 1.00 97.44 81 VAL A C 1
ATOM 605 O O . VAL A 1 81 ? -9.572 4.325 0.909 1.00 97.44 81 VAL A O 1
ATOM 608 N N . ARG A 1 82 ? -7.630 3.203 0.779 1.00 97.88 82 ARG A N 1
ATOM 609 C CA . ARG A 1 82 ? -7.029 4.007 -0.290 1.00 97.88 82 ARG A CA 1
ATOM 610 C C . ARG A 1 82 ? -6.571 3.108 -1.420 1.00 97.88 82 ARG A C 1
ATOM 612 O O . ARG A 1 82 ? -5.963 2.065 -1.182 1.00 97.88 82 ARG A O 1
ATOM 619 N N . PHE A 1 83 ? -6.847 3.537 -2.641 1.00 97.88 83 PHE A N 1
ATOM 620 C CA . PHE A 1 83 ? -6.479 2.819 -3.846 1.00 97.88 83 PHE A CA 1
ATOM 621 C C . PHE A 1 83 ? -5.764 3.729 -4.837 1.00 97.88 83 PHE A C 1
ATOM 623 O O . PHE A 1 83 ? -6.263 4.801 -5.182 1.00 97.88 83 PHE A O 1
ATOM 630 N N . TRP A 1 84 ? -4.625 3.258 -5.331 1.00 97.44 84 TRP A N 1
ATOM 631 C CA . TRP A 1 84 ? -3.910 3.845 -6.452 1.00 97.44 84 TRP A CA 1
ATOM 632 C C . TRP A 1 84 ? -3.954 2.880 -7.620 1.00 97.44 84 TRP A C 1
ATOM 634 O O . TRP A 1 84 ? -3.520 1.732 -7.495 1.00 97.44 84 TRP A O 1
ATOM 644 N N . ASP A 1 85 ? -4.401 3.376 -8.773 1.00 94.50 85 ASP A N 1
ATOM 645 C CA . ASP A 1 85 ? -4.381 2.600 -10.005 1.00 94.50 85 ASP A CA 1
ATOM 646 C C . ASP A 1 85 ? -2.962 2.126 -10.324 1.00 94.50 85 ASP A C 1
ATOM 648 O O . ASP A 1 85 ? -2.779 0.970 -10.670 1.00 94.50 85 ASP A O 1
ATOM 652 N N . GLY A 1 86 ? -1.933 2.962 -10.188 1.00 94.19 86 GLY A N 1
ATOM 653 C CA . GLY A 1 86 ? -0.545 2.563 -10.430 1.00 94.19 86 GLY A CA 1
ATOM 654 C C . GLY A 1 86 ? 0.409 3.187 -9.425 1.00 94.19 86 GLY A C 1
ATOM 655 O O . GLY A 1 86 ? 0.232 4.343 -9.040 1.00 94.19 86 GLY A O 1
ATOM 656 N N . ILE A 1 87 ? 1.446 2.446 -9.032 1.00 95.81 87 ILE A N 1
ATOM 657 C CA . ILE A 1 87 ? 2.406 2.924 -8.030 1.00 95.81 87 ILE A CA 1
ATOM 658 C C . ILE A 1 87 ? 3.313 4.069 -8.514 1.00 95.81 87 ILE A C 1
ATOM 660 O O . ILE A 1 87 ? 3.910 4.749 -7.685 1.00 95.81 87 ILE A O 1
ATOM 664 N N . GLY A 1 88 ? 3.387 4.360 -9.816 1.00 95.19 88 GLY A N 1
ATOM 665 C CA . GLY A 1 88 ? 4.228 5.432 -10.363 1.00 95.19 88 GLY A CA 1
ATOM 666 C C . GLY A 1 88 ? 4.032 6.805 -9.715 1.00 95.19 88 GLY A C 1
ATOM 667 O O . GLY A 1 88 ? 4.993 7.552 -9.529 1.00 95.19 88 GLY A O 1
ATOM 668 N N . ILE A 1 89 ? 2.808 7.116 -9.280 1.00 95.00 89 ILE A N 1
ATOM 669 C CA . ILE A 1 89 ? 2.487 8.375 -8.592 1.00 95.00 89 ILE A CA 1
ATOM 670 C C . ILE A 1 89 ? 3.176 8.511 -7.224 1.00 95.00 89 ILE A C 1
ATOM 672 O O . ILE A 1 89 ? 3.374 9.625 -6.743 1.00 95.00 89 ILE A O 1
ATOM 676 N N . GLY A 1 90 ? 3.634 7.405 -6.629 1.00 96.19 90 GLY A N 1
ATOM 677 C CA . GLY A 1 90 ? 4.427 7.400 -5.397 1.00 96.19 90 GLY A CA 1
ATOM 678 C C . GLY A 1 90 ? 5.783 8.105 -5.521 1.00 96.19 90 GLY A C 1
ATOM 679 O O . GLY A 1 90 ? 6.385 8.445 -4.508 1.00 96.19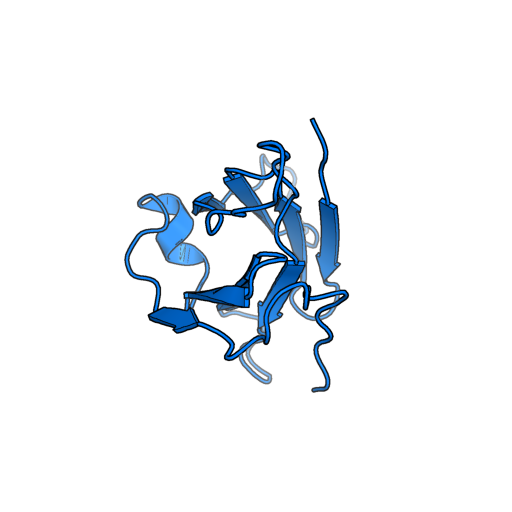 90 GLY A O 1
ATOM 680 N N . LEU A 1 91 ? 6.266 8.376 -6.741 1.00 95.31 91 LEU A N 1
ATOM 681 C CA . LEU A 1 91 ? 7.447 9.226 -6.972 1.00 95.31 91 LEU A CA 1
ATOM 682 C C . LEU A 1 91 ? 7.120 10.724 -6.956 1.00 95.31 91 LEU A C 1
ATOM 684 O O . LEU A 1 91 ? 8.014 11.548 -6.791 1.00 95.31 91 LEU A O 1
ATOM 688 N N . ALA A 1 92 ? 5.845 11.074 -7.117 1.00 93.44 92 ALA A N 1
ATOM 689 C CA . ALA A 1 92 ? 5.336 12.441 -7.098 1.00 93.44 92 ALA A CA 1
ATOM 690 C C . ALA A 1 92 ? 4.575 12.757 -5.795 1.00 93.44 92 ALA A C 1
ATOM 692 O O . ALA A 1 92 ? 3.736 13.654 -5.768 1.00 93.44 92 ALA A O 1
ATOM 693 N N . GLY A 1 93 ? 4.855 12.014 -4.718 1.00 86.56 93 GLY A N 1
ATOM 694 C CA . GLY A 1 93 ? 4.253 12.209 -3.395 1.00 86.56 93 GLY A CA 1
ATOM 695 C C . GLY A 1 93 ? 3.099 11.263 -3.059 1.00 86.56 93 GLY A C 1
ATOM 696 O O . GLY A 1 93 ? 2.615 11.297 -1.935 1.00 86.56 93 GLY A O 1
ATOM 697 N N . GLY A 1 94 ? 2.670 10.399 -3.988 1.00 89.69 94 GLY A N 1
ATOM 698 C CA . GLY A 1 94 ? 1.639 9.394 -3.705 1.00 89.69 94 GLY A CA 1
ATOM 699 C C . GLY A 1 94 ? 0.239 9.979 -3.496 1.00 89.69 94 GLY A C 1
ATOM 700 O O . GLY A 1 94 ? -0.618 9.327 -2.905 1.00 89.69 94 GLY A O 1
ATOM 701 N N . GLU A 1 95 ? -0.009 11.196 -3.977 1.00 89.38 95 GLU A N 1
ATOM 702 C CA . GLU A 1 95 ? -1.338 11.812 -3.988 1.00 89.38 95 GLU A CA 1
ATOM 703 C C . GLU A 1 95 ? -2.236 11.188 -5.078 1.00 89.38 95 GLU A C 1
ATOM 705 O O . GLU A 1 95 ? -1.815 10.288 -5.805 1.00 89.38 95 GLU A O 1
ATOM 710 N N . HIS A 1 96 ? -3.485 11.650 -5.199 1.00 90.88 96 HIS A N 1
ATOM 711 C CA . HIS A 1 96 ? -4.460 11.169 -6.196 1.00 90.88 96 HIS A CA 1
ATOM 712 C C . HIS A 1 96 ? -4.874 9.693 -6.049 1.00 90.88 96 HIS A C 1
ATOM 714 O O . HIS A 1 96 ? -4.976 8.959 -7.032 1.00 90.88 96 HIS A O 1
ATOM 720 N N . TYR A 1 97 ? -5.165 9.264 -4.821 1.00 96.50 97 TYR A N 1
ATOM 721 C CA . TYR A 1 97 ? -5.849 7.996 -4.571 1.00 96.50 97 TYR A CA 1
ATOM 722 C C . TYR A 1 97 ? -7.368 8.125 -4.685 1.00 96.50 97 TYR A C 1
ATOM 724 O O . TYR A 1 97 ? -7.953 9.176 -4.419 1.00 96.50 97 TYR A O 1
ATOM 732 N N . THR A 1 98 ? -8.022 7.007 -4.991 1.00 97.50 98 THR A N 1
ATOM 733 C CA . THR A 1 98 ? -9.445 6.827 -4.694 1.00 97.50 98 THR A CA 1
ATOM 734 C C . THR A 1 98 ? -9.587 6.406 -3.235 1.00 97.50 98 THR A C 1
ATOM 736 O O . THR A 1 98 ? -8.876 5.512 -2.777 1.00 97.50 98 THR A O 1
ATOM 739 N N . SER A 1 99 ? -10.492 7.049 -2.499 1.00 96.88 99 SER A N 1
ATOM 740 C CA . SER A 1 99 ? -10.764 6.745 -1.092 1.00 96.88 99 SER A CA 1
ATOM 741 C C . SER A 1 99 ? -12.161 6.165 -0.923 1.00 96.88 99 SER A C 1
ATOM 743 O O . SER A 1 99 ? -13.100 6.600 -1.591 1.00 96.88 99 SER A O 1
ATOM 745 N N . SER A 1 100 ? -12.306 5.208 -0.014 1.00 96.44 100 SER A N 1
ATOM 746 C CA . SER A 1 100 ? -13.609 4.718 0.438 1.00 96.44 100 SER A CA 1
ATOM 747 C C . SER A 1 100 ? -13.528 4.251 1.889 1.00 96.44 100 SER A C 1
ATOM 749 O O . SER A 1 100 ? -12.442 4.138 2.455 1.00 96.44 100 SER A O 1
ATOM 751 N N . GLU A 1 101 ? -14.679 4.000 2.500 1.00 95.81 101 GLU A N 1
ATOM 752 C CA . GLU A 1 101 ? -14.778 3.580 3.893 1.00 95.81 101 GLU A CA 1
ATOM 753 C C . GLU A 1 101 ? -15.687 2.356 3.996 1.00 95.81 101 GLU A C 1
ATOM 755 O O . GLU A 1 101 ? -16.773 2.314 3.406 1.00 95.81 101 GLU A O 1
ATOM 760 N N . LEU A 1 102 ? -15.217 1.338 4.715 1.00 95.25 102 LEU A N 1
ATOM 761 C CA . LEU A 1 102 ? -16.009 0.159 5.034 1.00 95.25 102 LEU A CA 1
ATOM 762 C C . LEU A 1 102 ? -17.049 0.516 6.098 1.00 95.25 102 LEU A C 1
ATOM 764 O O . LEU A 1 102 ? -16.755 1.205 7.068 1.00 95.25 102 LEU A O 1
ATOM 768 N N . LYS A 1 103 ? -18.273 0.008 5.937 1.00 95.19 103 LYS A N 1
ATOM 769 C CA . LYS A 1 103 ? -19.348 0.177 6.922 1.00 95.19 103 LYS A CA 1
ATOM 770 C C . LYS A 1 103 ? -19.182 -0.836 8.054 1.00 95.19 103 LYS A C 1
ATOM 772 O O . LYS A 1 103 ? -19.876 -1.848 8.065 1.00 95.19 103 LYS A O 1
ATOM 777 N N . LEU A 1 104 ? -18.225 -0.575 8.936 1.00 93.50 104 LEU A N 1
ATOM 778 C CA . LEU A 1 104 ? -17.990 -1.358 10.147 1.00 93.50 104 LEU A CA 1
ATOM 779 C C . LEU A 1 104 ? -18.958 -0.904 11.247 1.00 93.50 104 LEU A C 1
ATOM 781 O O . LEU A 1 104 ? -19.270 0.286 11.343 1.00 93.50 104 LEU A O 1
ATOM 785 N N . ALA A 1 105 ? -19.462 -1.840 12.046 1.00 93.25 105 ALA A N 1
ATOM 786 C CA . ALA A 1 105 ? -20.181 -1.511 13.271 1.00 93.25 105 ALA A CA 1
ATOM 787 C C . ALA A 1 105 ? -19.213 -1.021 14.362 1.00 93.25 105 ALA A C 1
ATOM 789 O O . ALA A 1 105 ? -17.992 -1.144 14.239 1.00 93.25 105 ALA A O 1
ATOM 790 N N . ASP A 1 106 ? -19.762 -0.480 15.449 1.00 85.62 106 ASP A N 1
ATOM 791 C CA . ASP A 1 106 ? -18.958 -0.102 16.608 1.00 85.62 106 ASP A CA 1
ATOM 792 C C . ASP A 1 106 ? -18.144 -1.310 17.099 1.00 85.62 106 ASP A C 1
ATOM 794 O O . ASP A 1 106 ? -18.659 -2.422 17.198 1.00 85.62 106 ASP A O 1
ATOM 798 N N . GLU A 1 107 ? -16.861 -1.075 17.386 1.00 85.88 107 GLU A N 1
ATOM 799 C CA . GLU A 1 107 ? -15.881 -2.088 17.812 1.00 85.88 107 GLU A CA 1
ATOM 800 C C . GLU A 1 107 ? -15.493 -3.142 16.753 1.00 85.88 107 GLU A C 1
ATOM 802 O O . GLU A 1 107 ? -14.602 -3.957 17.010 1.00 85.88 107 GLU A O 1
ATOM 807 N N . GLU A 1 108 ? -16.067 -3.115 15.544 1.00 92.81 108 GLU A N 1
ATOM 808 C CA . GLU A 1 108 ? -15.599 -3.963 14.447 1.00 92.81 108 GLU A CA 1
ATOM 809 C C . GLU A 1 108 ? -14.287 -3.435 13.864 1.00 92.81 108 GLU A C 1
ATOM 811 O O . GLU A 1 108 ? -14.131 -2.253 13.555 1.00 92.81 108 GLU A O 1
ATOM 816 N N . LEU A 1 109 ? -13.340 -4.352 13.671 1.00 93.88 109 LEU A N 1
ATOM 817 C CA . LEU A 1 109 ? -12.038 -4.063 13.090 1.00 93.88 109 LEU A CA 1
ATOM 818 C C . LEU A 1 109 ? -11.767 -4.999 11.922 1.00 93.88 109 LEU A C 1
ATOM 820 O O . LEU A 1 109 ? -12.105 -6.186 11.944 1.00 93.88 109 LEU A O 1
ATOM 824 N N . VAL A 1 110 ? -11.087 -4.470 10.912 1.00 95.38 110 VAL A N 1
ATOM 825 C CA . VAL A 1 110 ? -10.533 -5.293 9.841 1.00 95.38 110 VAL A CA 1
ATOM 826 C C . VAL A 1 110 ? -9.424 -6.166 10.422 1.00 95.38 110 VAL A C 1
ATOM 828 O O . VAL A 1 110 ? -8.504 -5.672 11.070 1.00 95.38 110 VAL A O 1
ATOM 831 N N . THR A 1 111 ? -9.489 -7.467 10.154 1.00 95.44 111 THR A N 1
ATOM 832 C CA . THR A 1 111 ? -8.494 -8.449 10.618 1.00 95.44 111 THR A CA 1
ATOM 833 C C . THR A 1 111 ? -7.583 -8.960 9.504 1.00 95.44 111 THR A C 1
ATOM 835 O O . THR A 1 111 ? -6.566 -9.593 9.782 1.00 95.44 111 THR A O 1
ATOM 838 N N . GLY A 1 112 ? -7.911 -8.679 8.241 1.00 95.19 112 GLY A N 1
ATOM 839 C CA . GLY A 1 112 ? -7.107 -9.099 7.103 1.00 95.19 112 GLY A CA 1
ATOM 840 C C . GLY A 1 112 ? -7.577 -8.526 5.771 1.00 95.19 112 GLY A C 1
ATOM 841 O O . GLY A 1 112 ? -8.710 -8.075 5.620 1.00 95.19 112 GLY A O 1
ATOM 842 N N . LEU A 1 113 ? -6.684 -8.596 4.785 1.00 96.75 113 LEU A N 1
ATOM 843 C CA . LEU A 1 113 ? -6.944 -8.283 3.383 1.00 96.75 113 LEU A CA 1
ATOM 844 C C . LEU A 1 113 ? -6.288 -9.366 2.525 1.00 96.75 113 LEU A C 1
ATOM 846 O O . LEU A 1 113 ? -5.087 -9.615 2.654 1.00 96.75 113 LEU A O 1
ATOM 850 N N . ILE A 1 114 ? -7.063 -10.001 1.648 1.00 95.25 114 ILE A N 1
ATOM 851 C CA . ILE A 1 114 ? -6.609 -11.097 0.783 1.00 95.25 114 ILE A CA 1
ATOM 852 C C . ILE A 1 114 ? -6.936 -10.739 -0.668 1.00 95.25 114 ILE A C 1
ATOM 854 O O . ILE A 1 114 ? -8.025 -10.248 -0.959 1.00 95.25 114 ILE A O 1
ATOM 858 N N . ARG A 1 115 ? -5.981 -10.977 -1.574 1.00 91.31 115 ARG A N 1
ATOM 859 C CA . ARG A 1 115 ? -6.189 -10.905 -3.026 1.00 91.31 115 ARG A CA 1
ATOM 860 C C . ARG A 1 115 ? -6.604 -12.299 -3.517 1.00 91.31 115 ARG A C 1
ATOM 862 O O . ARG A 1 115 ? -5.946 -13.268 -3.149 1.00 91.31 115 ARG A O 1
ATOM 869 N N . CYS A 1 116 ? -7.689 -12.391 -4.287 1.00 90.06 116 CYS A N 1
ATOM 870 C CA . CYS A 1 116 ? -8.337 -13.660 -4.670 1.00 90.06 116 CYS A CA 1
ATOM 871 C C . CYS A 1 116 ? -8.396 -13.886 -6.194 1.00 90.06 116 CYS A C 1
ATOM 873 O O . CYS A 1 116 ? -9.317 -14.549 -6.670 1.00 90.06 116 CYS A O 1
ATOM 875 N N . ASP A 1 117 ? -7.488 -13.267 -6.946 1.00 79.06 117 ASP A N 1
ATOM 876 C CA . ASP A 1 117 ? -7.405 -13.370 -8.406 1.00 79.06 117 ASP A CA 1
ATOM 877 C C . ASP A 1 117 ? -6.634 -14.606 -8.901 1.00 79.06 117 ASP A C 1
ATOM 879 O O . ASP A 1 117 ? -5.851 -15.197 -8.119 1.00 79.06 117 ASP A O 1
#